Protein AF-A0A254N1V7-F1 (afdb_monomer)

Mean predicted aligned error: 6.26 Å

Secondary structure (DSSP, 8-state):
--PPPPPEEEEEEEES-GGGGGSTHHHHHHHHHHHHHHHTT-EEEEEEEEEET--GGGTHHHHHSHHHHHHHHHHTT-SPTT-

Organism: NCBI:txid431059

InterPro domains:
  IPR006119 Resolvase, N-terminal catalytic domain [PF00239] (9-76)
  IPR036162 Resolvase-like, N-terminal catalytic domain superfamily [G3DSA:3.40.50.1390] (5-81)
  IPR036162 Resolvase-like, N-terminal catalytic domain superfamily [SSF53041] (9-77)

Foldseek 3Di:
DDDPDAQEDEAEEEDQQLVCVPDCVVVVSVVVVVVVCVVRVHHYDPDHFYHHNRDCPVPCCCPPGSVVVVVVCVVVCVRPPRD

Solvent-accessible surface area (backbone atoms only — not comparable to full-atom values): 4853 Å² total; per-residue (Å²): 136,82,76,76,84,50,41,44,40,72,51,75,50,76,40,54,48,61,74,48,70,82,39,70,62,55,60,53,52,50,54,50,51,54,50,49,22,62,76,69,56,33,38,70,48,91,63,67,33,59,33,81,40,50,55,64,91,75,48,43,40,68,72,76,28,36,57,27,52,49,54,48,33,49,75,71,54,76,44,58,89,76,78

Radius of gyration: 14.5 Å; Cα contacts (8 Å, |Δi|>4): 106; chains: 1; bounding box: 29×38×41 Å

pLDDT: mean 82.08, std 9.59, range [39.09, 93.69]

Structure (mmCIF, N/CA/C/O backbone):
data_AF-A0A254N1V7-F1
#
_entry.id   AF-A0A254N1V7-F1
#
loop_
_atom_site.group_PDB
_atom_site.id
_atom_site.type_symbol
_atom_site.label_atom_id
_atom_site.label_alt_id
_atom_site.label_comp_id
_atom_site.label_asym_id
_atom_site.label_entity_id
_atom_site.label_seq_id
_atom_site.pdbx_PDB_ins_code
_atom_site.Cartn_x
_atom_site.Cartn_y
_atom_site.Cartn_z
_atom_site.occupancy
_atom_site.B_iso_or_equiv
_atom_site.auth_seq_id
_atom_site.auth_comp_id
_atom_site.auth_asym_id
_atom_site.auth_atom_id
_atom_site.pdbx_PDB_model_num
ATOM 1 N N . MET A 1 1 ? -3.018 -24.498 22.092 1.00 39.09 1 MET A N 1
ATOM 2 C CA . MET A 1 1 ? -2.604 -23.080 22.040 1.00 39.09 1 MET A CA 1
ATOM 3 C C . MET A 1 1 ? -3.238 -22.470 20.804 1.00 39.09 1 MET A C 1
ATOM 5 O O . MET A 1 1 ? -2.999 -22.992 19.725 1.00 39.09 1 MET A O 1
ATOM 9 N N . ILE A 1 2 ? -4.104 -21.468 20.957 1.00 51.53 2 ILE A N 1
ATOM 10 C CA . ILE A 1 2 ? -4.667 -20.725 19.822 1.00 51.53 2 ILE A CA 1
ATOM 11 C C . ILE A 1 2 ? -3.710 -19.560 19.563 1.00 51.53 2 ILE A C 1
ATOM 13 O O . ILE A 1 2 ? -3.515 -18.732 20.450 1.00 51.53 2 ILE A O 1
ATOM 17 N N . GLU A 1 3 ? -3.046 -19.544 18.405 1.00 57.38 3 GLU A N 1
ATOM 18 C CA . GLU A 1 3 ? -2.264 -18.379 17.969 1.00 57.38 3 GLU A CA 1
ATOM 19 C C . GLU A 1 3 ? -3.207 -17.162 17.928 1.00 57.38 3 GLU A C 1
ATOM 21 O O . GLU A 1 3 ? -4.293 -17.280 17.349 1.00 57.38 3 GLU A O 1
ATOM 26 N N . PRO A 1 4 ? -2.851 -16.007 18.523 1.00 62.06 4 PRO A N 1
ATOM 27 C CA . PRO A 1 4 ? -3.672 -14.811 18.393 1.00 62.06 4 PRO A CA 1
ATOM 28 C C . PRO A 1 4 ? -3.823 -14.470 16.907 1.00 62.06 4 PRO A C 1
ATOM 30 O O . PRO A 1 4 ? -2.862 -14.583 16.139 1.00 62.06 4 PRO A O 1
ATOM 33 N N . ALA A 1 5 ? -5.036 -14.087 16.500 1.00 73.19 5 ALA A N 1
ATOM 34 C CA . ALA A 1 5 ? -5.319 -13.731 15.115 1.00 73.19 5 ALA A CA 1
ATOM 35 C C . ALA A 1 5 ? -4.328 -12.652 14.652 1.00 73.19 5 ALA A C 1
ATOM 37 O O . ALA A 1 5 ? -4.176 -11.610 15.293 1.00 73.19 5 ALA A O 1
ATOM 38 N N . ARG A 1 6 ? -3.602 -12.939 13.569 1.00 82.75 6 ARG A N 1
ATOM 39 C CA . ARG A 1 6 ? -2.599 -12.024 13.022 1.00 82.75 6 ARG A CA 1
ATOM 40 C C . ARG A 1 6 ? -3.311 -10.840 12.365 1.00 82.75 6 ARG A C 1
ATOM 42 O O . ARG A 1 6 ? -4.189 -11.093 11.540 1.00 82.75 6 ARG A O 1
ATOM 49 N N . PRO A 1 7 ? -2.927 -9.587 12.668 1.00 88.94 7 PRO A N 1
ATOM 50 C CA . PRO A 1 7 ? -3.430 -8.416 11.956 1.00 88.94 7 PRO A CA 1
ATOM 51 C C . PRO A 1 7 ? -3.286 -8.575 10.438 1.00 88.94 7 PRO A C 1
ATOM 53 O O . PRO A 1 7 ? -2.253 -9.062 9.961 1.00 88.94 7 PRO A O 1
ATOM 56 N N . THR A 1 8 ? -4.310 -8.180 9.682 1.00 90.56 8 THR A N 1
ATOM 57 C CA . THR A 1 8 ? -4.306 -8.304 8.219 1.00 90.56 8 THR A CA 1
ATOM 58 C C . THR A 1 8 ? -3.616 -7.102 7.590 1.00 90.56 8 THR A C 1
ATOM 60 O O . THR A 1 8 ? -4.135 -6.002 7.630 1.00 90.56 8 THR A O 1
ATOM 63 N N . ALA A 1 9 ? -2.481 -7.300 6.930 1.00 91.56 9 ALA A N 1
ATOM 64 C CA . ALA A 1 9 ? -1.813 -6.249 6.174 1.00 91.56 9 ALA A CA 1
ATOM 65 C C . ALA A 1 9 ? -2.350 -6.180 4.739 1.00 91.56 9 ALA A C 1
ATOM 67 O O . ALA A 1 9 ? -2.405 -7.190 4.036 1.00 91.56 9 ALA A O 1
ATOM 68 N N . TYR A 1 10 ? -2.662 -4.977 4.261 1.00 90.56 10 TYR A N 1
ATOM 69 C CA . TYR A 1 10 ? -3.046 -4.727 2.870 1.00 90.56 10 TYR A CA 1
ATOM 70 C C . TYR A 1 10 ? -1.900 -4.057 2.114 1.00 90.56 10 TYR A C 1
ATOM 72 O O . TYR A 1 10 ? -1.300 -3.100 2.603 1.00 90.56 10 TYR A O 1
ATOM 80 N N . SER A 1 11 ? -1.597 -4.541 0.907 1.00 90.00 11 SER A N 1
ATOM 81 C CA . SER A 1 11 ? -0.522 -3.974 0.089 1.00 90.00 11 SER A CA 1
ATOM 82 C C . SER A 1 11 ? -1.064 -2.989 -0.951 1.00 90.00 11 SER A C 1
ATOM 84 O O . SER A 1 11 ? -2.060 -3.253 -1.635 1.00 90.00 11 SER A O 1
ATOM 86 N N . TYR A 1 12 ? -0.382 -1.850 -1.090 1.00 89.31 12 TYR A N 1
ATOM 87 C CA . TYR A 1 12 ? -0.600 -0.895 -2.172 1.00 89.31 12 TYR A CA 1
ATOM 88 C C . TYR A 1 12 ? 0.702 -0.658 -2.939 1.00 89.31 12 TYR A C 1
ATOM 90 O O . TYR A 1 12 ? 1.717 -0.270 -2.361 1.00 89.31 12 TYR A O 1
ATOM 98 N N . VAL A 1 13 ? 0.666 -0.874 -4.253 1.00 86.25 13 VAL A N 1
ATOM 99 C CA . VAL A 1 13 ? 1.827 -0.777 -5.147 1.00 86.25 13 VAL A CA 1
ATOM 100 C C . VAL A 1 13 ? 1.561 0.250 -6.245 1.00 86.25 13 VAL A C 1
ATOM 102 O O . VAL A 1 13 ? 0.502 0.245 -6.874 1.00 86.25 13 VAL A O 1
ATOM 105 N N . ARG A 1 14 ? 2.539 1.119 -6.532 1.00 85.69 14 ARG A N 1
ATOM 106 C CA . ARG A 1 14 ? 2.420 2.154 -7.574 1.00 85.69 14 ARG A CA 1
ATOM 107 C C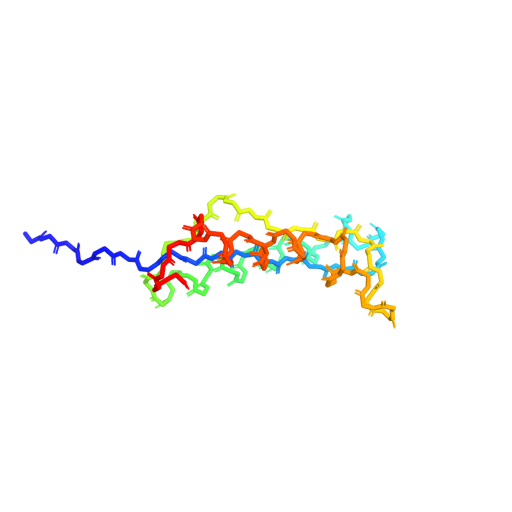 . ARG A 1 14 ? 3.721 2.358 -8.342 1.00 85.69 14 ARG A C 1
ATOM 109 O O . ARG A 1 14 ? 4.793 2.422 -7.751 1.00 85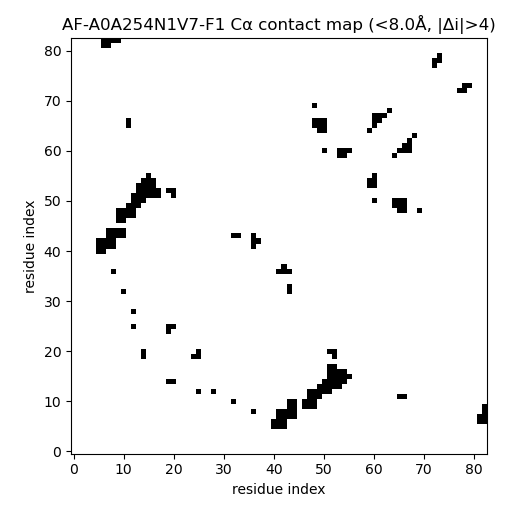.69 14 ARG A O 1
ATOM 116 N N . PHE A 1 15 ? 3.613 2.606 -9.646 1.00 84.25 15 PHE A N 1
ATOM 117 C CA . PHE A 1 15 ? 4.693 3.197 -10.444 1.00 84.25 15 PHE A CA 1
ATOM 118 C C . PHE A 1 15 ? 4.148 4.137 -11.523 1.00 84.25 15 PHE A C 1
ATOM 120 O O . PHE A 1 15 ? 3.003 4.012 -11.953 1.00 84.25 15 PHE A O 1
ATOM 127 N N . SER A 1 16 ? 4.954 5.109 -11.953 1.00 77.50 16 SER A N 1
ATOM 128 C CA . SER A 1 16 ? 4.523 6.176 -12.867 1.00 77.50 16 SER A CA 1
ATOM 129 C C . SER A 1 16 ? 4.625 5.809 -14.346 1.00 77.50 16 SER A C 1
ATOM 131 O O . SER A 1 16 ? 3.906 6.398 -15.147 1.00 77.50 16 SER A O 1
ATOM 133 N N . ASN A 1 17 ? 5.475 4.850 -14.725 1.00 78.62 17 ASN A N 1
ATOM 134 C CA . ASN A 1 17 ? 5.674 4.463 -16.120 1.00 78.62 17 ASN A CA 1
ATOM 135 C C . ASN A 1 17 ? 5.354 2.980 -16.345 1.00 78.62 17 ASN A C 1
ATOM 137 O O . ASN A 1 17 ? 5.918 2.113 -15.683 1.00 78.62 17 ASN A O 1
ATOM 141 N N . LYS A 1 18 ? 4.506 2.676 -17.339 1.00 75.00 18 LYS A N 1
ATOM 142 C CA . LYS A 1 18 ? 4.143 1.301 -17.725 1.00 75.00 18 LYS A CA 1
ATOM 143 C C . LYS A 1 18 ? 5.347 0.421 -18.089 1.00 75.00 18 LYS A C 1
ATOM 145 O O . LYS A 1 18 ? 5.289 -0.783 -17.867 1.00 75.00 18 LYS A O 1
ATOM 150 N N . LYS A 1 19 ? 6.463 0.994 -18.558 1.00 77.06 19 LYS A N 1
ATOM 151 C CA . LYS A 1 19 ? 7.710 0.243 -18.803 1.00 77.06 19 LYS A CA 1
ATOM 152 C C . LYS A 1 19 ? 8.242 -0.440 -17.532 1.00 77.06 19 LYS A C 1
ATOM 154 O O . LYS A 1 19 ? 8.843 -1.502 -17.621 1.00 77.06 19 LYS A O 1
ATOM 159 N N . GLN A 1 20 ? 7.957 0.112 -16.347 1.00 70.94 20 GLN A N 1
ATOM 160 C CA . GLN A 1 20 ? 8.353 -0.468 -15.055 1.00 70.94 20 GLN A CA 1
ATOM 161 C C . GLN A 1 20 ? 7.545 -1.722 -14.685 1.00 70.94 20 GLN A C 1
ATOM 163 O O . GLN A 1 20 ? 7.984 -2.488 -13.833 1.00 70.94 20 GLN A O 1
ATOM 168 N N . GLN A 1 21 ? 6.405 -1.967 -15.346 1.00 70.81 21 GLN A N 1
ATOM 169 C CA . GLN A 1 21 ? 5.613 -3.189 -15.171 1.00 70.81 21 GLN A CA 1
ATOM 170 C C . GLN A 1 21 ? 6.366 -4.437 -15.644 1.00 70.81 21 GLN A C 1
ATOM 172 O O . GLN A 1 21 ? 6.155 -5.515 -15.105 1.00 70.81 21 GLN A O 1
ATOM 177 N N . HIS A 1 22 ? 7.220 -4.284 -16.659 1.00 68.19 22 HIS A N 1
ATOM 178 C CA . HIS A 1 22 ? 7.984 -5.380 -17.263 1.00 68.19 22 HIS A CA 1
ATOM 179 C C . HIS A 1 22 ? 9.354 -5.553 -16.593 1.00 68.19 22 HIS A C 1
ATOM 181 O O . HIS A 1 22 ? 10.117 -6.444 -16.950 1.00 68.19 22 HIS A O 1
ATOM 187 N N . GLY A 1 23 ? 9.681 -4.677 -15.641 1.00 70.50 23 GL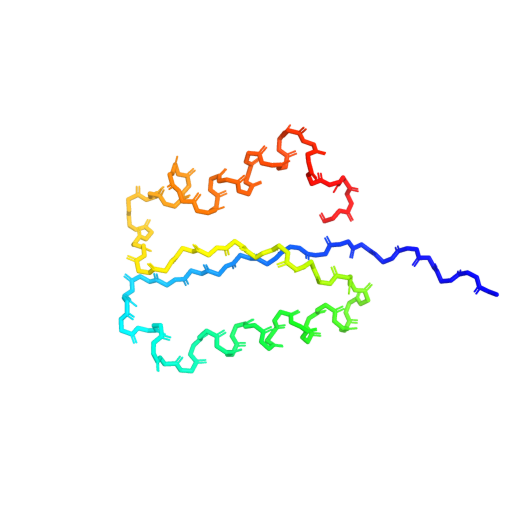Y A N 1
ATOM 188 C CA . GLY A 1 23 ? 10.897 -4.759 -14.854 1.00 70.50 23 GLY A CA 1
ATOM 189 C C . GLY A 1 23 ? 10.692 -5.525 -13.552 1.00 70.50 23 GLY A C 1
ATOM 190 O O . GLY A 1 23 ? 9.582 -5.784 -13.094 1.00 70.50 23 GLY A O 1
ATOM 191 N N . ASP A 1 24 ? 11.808 -5.786 -12.886 1.00 78.94 24 ASP A N 1
ATOM 192 C CA . ASP A 1 24 ? 11.871 -6.480 -11.598 1.00 78.94 24 ASP A CA 1
ATOM 193 C C . ASP A 1 24 ? 11.277 -5.671 -10.418 1.00 78.94 24 ASP A C 1
ATOM 195 O O . ASP A 1 24 ? 11.199 -6.134 -9.281 1.00 78.94 24 ASP A O 1
ATOM 199 N N . SER A 1 25 ? 10.845 -4.433 -10.673 1.00 78.00 25 SER A N 1
ATOM 200 C CA . SER A 1 25 ? 10.328 -3.510 -9.662 1.00 78.00 25 SER A CA 1
ATOM 201 C C . SER A 1 25 ? 9.035 -3.994 -9.006 1.00 78.00 25 SER A C 1
ATOM 203 O O . SER A 1 25 ? 8.845 -3.746 -7.817 1.00 78.00 25 SER A O 1
ATOM 205 N N . LEU A 1 26 ? 8.137 -4.655 -9.747 1.00 80.56 26 LEU A N 1
ATOM 206 C CA . LEU A 1 26 ? 6.900 -5.191 -9.167 1.00 80.56 26 LEU A CA 1
ATOM 207 C C . LEU A 1 26 ? 7.199 -6.406 -8.284 1.00 80.56 26 LEU A C 1
ATOM 209 O O . LEU A 1 26 ? 6.743 -6.445 -7.144 1.00 80.56 26 LEU A O 1
ATOM 213 N N . ARG A 1 27 ? 8.012 -7.349 -8.782 1.00 84.00 27 ARG A N 1
ATOM 214 C CA . ARG A 1 27 ? 8.415 -8.545 -8.031 1.00 84.00 27 ARG A CA 1
ATOM 215 C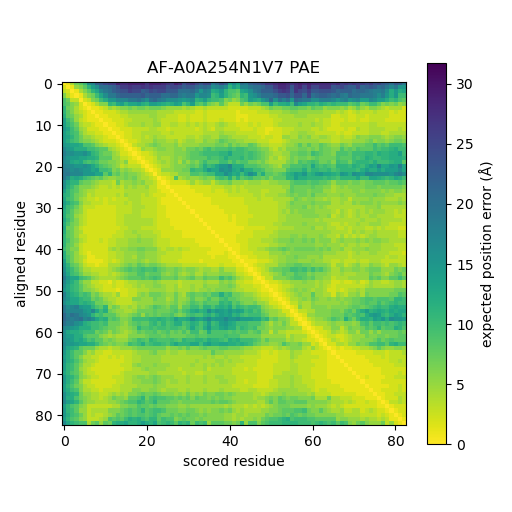 C . ARG A 1 27 ? 9.093 -8.163 -6.717 1.00 84.00 27 ARG A C 1
ATOM 217 O O . ARG A 1 27 ? 8.648 -8.602 -5.665 1.00 84.00 27 ARG A O 1
ATOM 224 N N . ARG A 1 28 ? 10.086 -7.266 -6.756 1.00 86.88 28 ARG A N 1
ATOM 225 C CA . ARG A 1 28 ? 10.784 -6.800 -5.545 1.00 86.88 28 ARG A CA 1
ATOM 226 C C . ARG A 1 28 ? 9.851 -6.157 -4.520 1.00 86.88 28 ARG A C 1
ATOM 228 O O . ARG A 1 28 ? 10.018 -6.389 -3.330 1.00 86.88 28 ARG A O 1
ATOM 235 N N . GLN A 1 29 ? 8.869 -5.369 -4.957 1.00 86.56 29 GLN A N 1
ATOM 236 C CA . GLN A 1 29 ? 7.905 -4.755 -4.037 1.00 86.56 29 GLN A CA 1
ATOM 237 C C . GLN A 1 29 ? 7.003 -5.796 -3.364 1.00 86.56 29 GLN A C 1
ATOM 239 O O . GLN A 1 29 ? 6.753 -5.688 -2.165 1.00 86.56 29 GLN A O 1
ATOM 244 N N . VAL A 1 30 ? 6.559 -6.815 -4.107 1.00 86.44 30 VAL A N 1
ATOM 245 C CA . VAL A 1 30 ? 5.765 -7.920 -3.548 1.00 86.44 30 VAL A CA 1
ATOM 246 C C . VAL A 1 30 ? 6.600 -8.734 -2.558 1.00 86.44 30 VAL A C 1
ATOM 248 O O . VAL A 1 30 ? 6.174 -8.921 -1.424 1.00 86.44 30 VAL A O 1
ATOM 251 N N . GLU A 1 31 ? 7.827 -9.113 -2.922 1.00 90.31 31 GLU A N 1
ATOM 252 C CA . GLU A 1 31 ? 8.730 -9.860 -2.031 1.00 90.31 31 GLU A CA 1
ATOM 253 C C . GLU A 1 31 ? 9.058 -9.089 -0.745 1.00 90.31 31 GLU A C 1
ATOM 255 O O . GLU A 1 31 ? 9.137 -9.668 0.341 1.00 90.31 31 GLU A O 1
ATOM 260 N N . MET A 1 32 ? 9.236 -7.769 -0.841 1.00 90.19 32 MET A N 1
ATOM 261 C CA . MET A 1 32 ? 9.429 -6.918 0.333 1.00 90.19 32 MET A CA 1
ATOM 262 C C . MET A 1 32 ? 8.189 -6.894 1.231 1.00 90.19 32 MET A C 1
ATOM 264 O O . MET A 1 32 ? 8.338 -6.973 2.451 1.00 90.19 32 MET A O 1
ATOM 268 N N . ALA A 1 33 ? 6.986 -6.818 0.653 1.00 90.44 33 ALA A N 1
ATOM 269 C CA . ALA A 1 33 ? 5.735 -6.850 1.408 1.00 90.44 33 ALA A CA 1
ATOM 270 C C . ALA A 1 33 ? 5.535 -8.198 2.120 1.00 90.44 33 ALA A C 1
ATOM 272 O O . ALA A 1 33 ? 5.233 -8.227 3.312 1.00 90.44 33 ALA A O 1
ATOM 273 N N . GLU A 1 34 ? 5.785 -9.311 1.427 1.00 90.62 34 GLU A N 1
ATOM 274 C CA . GLU A 1 34 ? 5.722 -10.663 1.995 1.00 90.62 34 GLU A CA 1
ATOM 275 C C . GLU A 1 34 ? 6.725 -10.846 3.136 1.00 90.62 34 GLU A C 1
ATOM 277 O O . GLU A 1 34 ? 6.377 -11.337 4.215 1.00 90.62 34 GLU A O 1
ATOM 282 N N . ARG A 1 35 ? 7.972 -10.401 2.936 1.00 93.38 35 ARG A N 1
ATOM 283 C CA . ARG A 1 35 ? 9.004 -10.451 3.975 1.00 93.38 35 ARG A CA 1
ATOM 284 C C . ARG A 1 35 ? 8.609 -9.611 5.184 1.00 93.38 35 ARG A C 1
ATOM 286 O O . ARG A 1 35 ? 8.752 -10.083 6.311 1.00 93.38 35 ARG A O 1
ATOM 293 N N . TYR A 1 36 ? 8.114 -8.395 4.967 1.00 92.56 36 TYR A N 1
ATOM 294 C CA . TYR A 1 36 ? 7.676 -7.515 6.046 1.00 92.56 36 TYR A CA 1
ATOM 295 C C . TYR A 1 36 ? 6.534 -8.147 6.847 1.00 92.56 36 TYR A C 1
ATOM 297 O O . TYR A 1 36 ? 6.606 -8.188 8.076 1.00 92.56 36 TYR A O 1
ATOM 305 N N . ALA A 1 37 ? 5.527 -8.706 6.171 1.00 92.31 37 ALA A N 1
ATOM 306 C CA . ALA A 1 37 ? 4.421 -9.389 6.829 1.00 92.31 37 ALA A CA 1
ATOM 307 C C . ALA A 1 37 ? 4.907 -10.589 7.655 1.00 92.31 37 ALA A C 1
ATOM 309 O O . ALA A 1 37 ? 4.529 -10.738 8.816 1.00 92.31 37 ALA A O 1
ATOM 310 N N . LYS A 1 38 ? 5.824 -11.395 7.104 1.00 90.88 38 LYS A N 1
ATOM 311 C CA . LYS A 1 38 ? 6.413 -12.540 7.808 1.00 90.88 38 LYS A CA 1
ATOM 312 C C . LYS A 1 38 ? 7.175 -12.122 9.069 1.00 90.88 38 LYS A C 1
ATOM 314 O O . LYS A 1 38 ? 6.986 -12.735 10.116 1.00 90.88 38 LYS A O 1
ATOM 319 N N . VAL A 1 39 ? 8.017 -11.090 8.979 1.00 93.69 39 VAL A N 1
ATOM 320 C CA . VAL A 1 39 ? 8.821 -10.589 10.112 1.00 93.69 39 VAL A CA 1
ATOM 321 C C . VAL A 1 39 ? 7.932 -10.017 11.218 1.00 93.69 39 VAL A C 1
ATOM 323 O O . VAL A 1 39 ? 8.189 -10.261 12.393 1.00 93.69 39 VAL A O 1
ATOM 326 N N . ASN A 1 40 ? 6.861 -9.313 10.851 1.00 91.31 40 ASN A N 1
ATOM 327 C CA . ASN A 1 40 ? 5.973 -8.639 11.800 1.00 91.31 40 ASN A CA 1
ATOM 328 C C . ASN A 1 40 ? 4.763 -9.487 12.227 1.00 91.31 40 ASN A C 1
ATOM 330 O O . ASN A 1 40 ? 3.871 -8.977 12.898 1.00 91.31 40 ASN A O 1
ATOM 334 N N . LYS A 1 41 ? 4.721 -10.776 11.858 1.00 91.06 41 LYS A N 1
ATOM 335 C CA . LYS A 1 41 ? 3.602 -11.693 12.149 1.00 91.06 41 LYS A CA 1
ATOM 336 C C . LYS A 1 41 ? 2.244 -11.160 11.662 1.00 91.06 41 LYS A C 1
ATOM 338 O O . LYS A 1 41 ? 1.233 -11.336 12.334 1.00 91.06 41 LYS A O 1
ATOM 343 N N . LEU A 1 42 ? 2.222 -10.543 10.484 1.00 91.38 42 LEU A N 1
ATOM 344 C CA . LEU A 1 42 ? 1.015 -10.046 9.822 1.00 91.38 42 LEU A CA 1
ATOM 345 C C . LEU A 1 42 ? 0.496 -11.084 8.817 1.00 91.38 42 LEU A C 1
ATOM 347 O O . LEU A 1 42 ? 1.272 -11.848 8.236 1.00 91.38 42 LEU A O 1
ATOM 351 N N . HIS A 1 43 ? -0.812 -11.097 8.582 1.00 90.50 43 HIS A N 1
ATOM 352 C CA . HIS A 1 43 ? -1.419 -11.821 7.469 1.00 90.50 43 HIS A CA 1
ATOM 353 C C . HIS A 1 43 ? -1.469 -10.902 6.245 1.00 90.50 43 HIS A C 1
ATOM 355 O O . HIS A 1 43 ? -2.244 -9.954 6.221 1.00 90.50 43 HIS A O 1
ATOM 361 N N . LEU A 1 44 ? -0.634 -11.143 5.232 1.00 89.31 44 LEU A N 1
ATOM 362 C CA . LEU A 1 44 ? 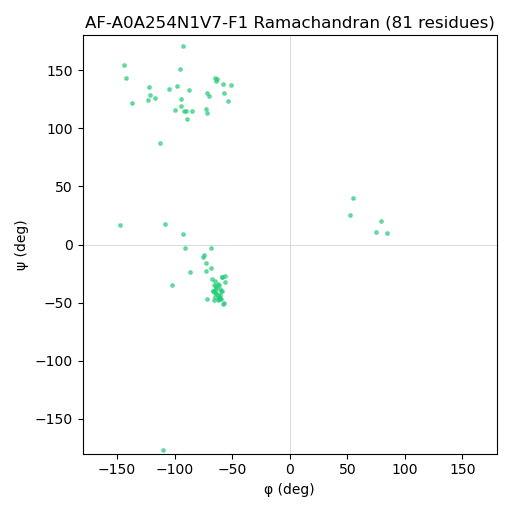-0.694 -10.352 4.003 1.00 89.31 44 LEU A CA 1
ATOM 363 C C . LEU A 1 44 ? -1.944 -10.737 3.200 1.00 89.31 44 LEU A C 1
ATOM 365 O O . LEU A 1 44 ? -2.063 -11.873 2.744 1.00 89.31 44 LEU A O 1
ATOM 369 N N . SER A 1 45 ? -2.856 -9.784 3.024 1.00 87.81 45 SER A N 1
ATOM 370 C CA . SER A 1 45 ? -4.097 -9.970 2.277 1.00 87.81 45 SER A CA 1
ATOM 371 C C . SER A 1 45 ? -3.831 -10.288 0.804 1.00 87.81 45 SER A C 1
ATOM 373 O O . SER A 1 45 ? -2.961 -9.697 0.161 1.00 87.81 45 SER A O 1
ATOM 375 N N . ALA A 1 46 ? -4.651 -11.174 0.232 1.00 80.12 46 ALA A N 1
ATOM 376 C CA . ALA A 1 46 ? -4.680 -11.411 -1.211 1.00 80.12 46 ALA A CA 1
ATOM 377 C C . ALA A 1 46 ? -5.248 -10.207 -1.990 1.00 80.12 46 ALA A C 1
ATOM 379 O O . ALA A 1 46 ? -4.991 -10.063 -3.191 1.00 80.12 46 ALA A O 1
ATOM 380 N N . GLN A 1 47 ? -5.994 -9.318 -1.319 1.00 79.25 47 GLN A N 1
ATOM 381 C CA . GLN A 1 47 ? -6.439 -8.058 -1.904 1.00 79.25 47 GLN A CA 1
ATOM 382 C C . GLN A 1 47 ? -5.247 -7.111 -2.044 1.00 79.25 47 GLN A C 1
ATOM 384 O O . GLN A 1 47 ? -4.671 -6.643 -1.064 1.00 79.25 47 GLN A O 1
ATOM 389 N N . ASN A 1 48 ? -4.881 -6.828 -3.292 1.00 78.81 48 ASN A N 1
ATOM 390 C CA . ASN A 1 48 ? -3.756 -5.971 -3.631 1.00 78.81 48 ASN A CA 1
ATOM 391 C C . ASN A 1 48 ? -4.251 -4.741 -4.391 1.00 78.81 48 ASN A C 1
ATOM 393 O O . ASN A 1 48 ? -4.891 -4.866 -5.436 1.00 78.81 48 ASN A O 1
ATOM 397 N N . PHE A 1 49 ? -3.894 -3.553 -3.912 1.00 85.56 49 PHE A N 1
ATOM 398 C CA . PHE A 1 49 ? -4.239 -2.289 -4.556 1.00 85.56 49 PHE A CA 1
ATOM 399 C C . PHE A 1 49 ? -3.087 -1.856 -5.462 1.00 85.56 49 PHE A C 1
ATOM 401 O O . PHE A 1 49 ? -1.937 -1.788 -5.029 1.00 85.56 49 PHE A O 1
ATOM 408 N N . ARG A 1 50 ? -3.355 -1.602 -6.746 1.00 84.44 50 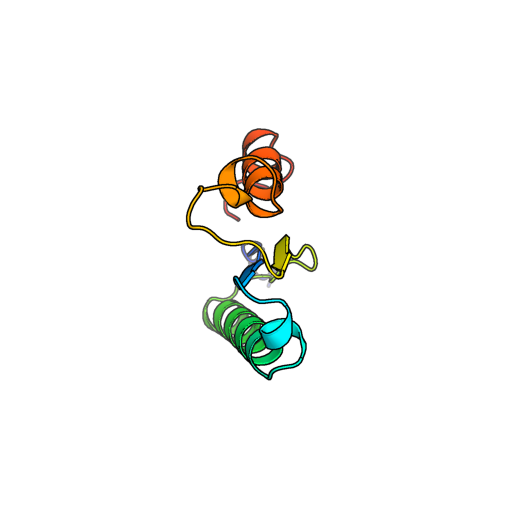ARG A N 1
ATOM 409 C CA . ARG A 1 50 ? -2.294 -1.353 -7.731 1.00 84.44 50 ARG A CA 1
ATOM 410 C C . ARG A 1 50 ? -2.625 -0.197 -8.662 1.00 84.44 50 ARG A C 1
ATOM 412 O O . ARG A 1 50 ? -3.593 -0.266 -9.407 1.00 84.44 50 ARG A O 1
ATOM 419 N N . ASP A 1 51 ? -1.756 0.808 -8.682 1.00 83.94 51 ASP A N 1
ATOM 420 C CA . ASP A 1 51 ? -1.810 1.929 -9.624 1.00 83.94 51 ASP A CA 1
ATOM 421 C C . ASP A 1 51 ? -0.601 1.863 -10.576 1.00 83.94 51 ASP A C 1
ATOM 423 O O . ASP A 1 51 ? 0.471 2.429 -10.333 1.00 83.94 51 ASP A O 1
ATOM 427 N N . LEU A 1 52 ? -0.762 1.114 -11.671 1.00 81.81 52 LEU A N 1
ATOM 428 C CA . LEU A 1 52 ? 0.302 0.808 -12.634 1.00 81.81 52 LEU A CA 1
ATOM 429 C C . LEU A 1 52 ? 0.332 1.846 -13.769 1.00 81.81 52 LEU A C 1
ATOM 431 O O . LEU A 1 52 ? -0.594 1.941 -14.573 1.00 81.81 52 LEU A O 1
ATOM 435 N N . GLY A 1 53 ? 1.410 2.626 -13.864 1.00 75.75 53 GLY A N 1
ATOM 436 C CA . GLY A 1 53 ? 1.550 3.684 -14.873 1.00 75.75 53 GLY A CA 1
ATOM 437 C C . GLY A 1 53 ? 0.800 4.975 -14.530 1.00 75.75 53 GLY A C 1
ATOM 438 O O . GLY A 1 53 ? 0.522 5.780 -15.418 1.00 75.75 53 GLY A O 1
ATOM 439 N N . VAL A 1 54 ? 0.465 5.181 -13.253 1.00 76.56 54 VAL A N 1
ATOM 440 C CA . VAL A 1 54 ? -0.238 6.376 -12.771 1.00 76.56 54 VAL A CA 1
ATOM 441 C C . VAL A 1 54 ? 0.767 7.347 -12.151 1.00 76.56 54 VAL A C 1
ATOM 443 O O . VAL A 1 54 ? 1.408 7.072 -11.128 1.00 76.56 54 VAL A O 1
ATOM 446 N N . SER A 1 55 ? 0.906 8.524 -12.764 1.00 73.25 55 SER A N 1
ATOM 447 C CA . SER A 1 55 ? 1.718 9.608 -12.206 1.00 73.25 55 SER A CA 1
ATOM 448 C C . SER A 1 55 ? 1.059 10.212 -10.961 1.00 73.25 55 SER A C 1
ATOM 450 O O . SER A 1 55 ? -0.089 10.659 -11.008 1.00 73.25 55 SER A O 1
ATOM 452 N N . ALA A 1 56 ? 1.820 10.291 -9.865 1.00 70.62 56 ALA A N 1
ATOM 453 C CA . ALA A 1 56 ? 1.402 10.950 -8.626 1.00 70.62 56 ALA A CA 1
ATOM 454 C C . ALA A 1 56 ? 1.429 12.487 -8.712 1.00 70.62 56 ALA A C 1
ATOM 456 O O . ALA A 1 56 ? 0.903 13.145 -7.820 1.00 70.62 56 ALA A O 1
ATOM 457 N N . PHE A 1 57 ? 1.976 13.070 -9.789 1.00 72.50 57 PHE A N 1
ATOM 458 C CA . PHE A 1 57 ? 2.173 14.521 -9.922 1.00 72.50 57 PHE A CA 1
ATOM 459 C C . PHE A 1 57 ? 0.882 15.337 -9.750 1.00 72.50 57 PHE A C 1
ATOM 461 O O . PHE A 1 57 ? 0.909 16.445 -9.233 1.00 72.50 57 PHE A O 1
ATOM 468 N N . LYS A 1 58 ? -0.267 14.777 -10.148 1.00 75.44 58 LYS A N 1
ATOM 469 C CA . LYS A 1 58 ? -1.584 15.428 -10.015 1.00 75.44 58 LYS A CA 1
ATOM 470 C C . LYS A 1 58 ? -2.466 14.800 -8.934 1.00 75.44 58 LYS A C 1
ATOM 472 O O . LYS A 1 58 ? -3.683 14.949 -8.996 1.00 75.44 58 LYS A O 1
ATOM 477 N N . GLN A 1 59 ? -1.885 14.024 -8.012 1.00 76.44 59 GLN A N 1
ATOM 478 C CA . GLN A 1 59 ? -2.619 13.295 -6.966 1.00 76.44 59 GLN A CA 1
ATOM 479 C C . GLN A 1 59 ? -3.764 12.414 -7.511 1.00 76.44 59 GLN A C 1
ATOM 481 O O . GLN A 1 59 ? -4.734 12.128 -6.812 1.00 76.44 59 GLN A O 1
ATOM 486 N N . ARG A 1 60 ? -3.688 11.977 -8.778 1.00 75.12 60 ARG A N 1
ATOM 487 C CA . ARG A 1 60 ? -4.786 11.245 -9.432 1.00 75.12 60 ARG A CA 1
ATOM 488 C C . ARG A 1 60 ? -5.088 9.915 -8.745 1.00 75.12 60 ARG A C 1
ATOM 490 O O . ARG A 1 60 ? -6.251 9.553 -8.634 1.00 75.12 60 ARG A O 1
ATOM 497 N N . ASN A 1 61 ? -4.068 9.251 -8.209 1.00 76.00 61 ASN A N 1
ATOM 498 C CA . ASN A 1 61 ? -4.210 8.023 -7.430 1.00 76.00 61 ASN A CA 1
ATOM 499 C C . ASN A 1 61 ? -5.058 8.215 -6.158 1.00 76.00 61 ASN A C 1
ATOM 501 O O . ASN A 1 61 ? -5.836 7.333 -5.814 1.00 76.00 61 ASN A O 1
ATOM 505 N N . LEU A 1 62 ? -4.975 9.382 -5.501 1.00 77.56 62 LEU A N 1
ATOM 506 C CA . LEU A 1 62 ? -5.786 9.702 -4.315 1.00 77.56 62 LEU A CA 1
ATOM 507 C C . LEU A 1 62 ? -7.259 9.970 -4.644 1.00 77.56 62 LEU A C 1
ATOM 509 O O . LEU A 1 62 ? -8.104 9.854 -3.763 1.00 77.56 62 LEU A O 1
ATOM 513 N N . LYS A 1 63 ? -7.567 10.352 -5.889 1.00 75.88 63 LYS A N 1
ATOM 514 C CA . LYS A 1 63 ? -8.927 10.718 -6.308 1.00 75.88 63 LYS A CA 1
ATOM 515 C C . LYS A 1 63 ? -9.637 9.612 -7.090 1.00 75.88 63 LYS A C 1
ATOM 517 O O . LYS A 1 63 ? -10.851 9.513 -6.996 1.00 75.88 63 LYS A O 1
ATOM 522 N N . GLN A 1 64 ? -8.911 8.844 -7.906 1.00 72.50 64 GLN A N 1
ATOM 523 C CA . GLN A 1 64 ? -9.495 7.946 -8.918 1.00 72.50 64 GLN A CA 1
ATOM 524 C C . GLN A 1 64 ? -8.663 6.666 -9.159 1.00 72.50 64 GLN A C 1
ATOM 526 O O . GLN A 1 64 ? -8.827 6.014 -10.185 1.00 72.50 64 GLN A O 1
ATOM 531 N N . GLY A 1 65 ? -7.742 6.320 -8.253 1.00 84.00 65 GLY A N 1
ATOM 532 C CA . GLY A 1 65 ? -6.897 5.123 -8.363 1.00 84.00 65 GLY A CA 1
ATOM 533 C C . GLY A 1 65 ? -7.234 4.040 -7.342 1.00 84.00 65 GLY A C 1
ATOM 534 O O . GLY A 1 65 ? -8.129 4.194 -6.507 1.00 84.00 65 GLY A O 1
ATOM 535 N N . ALA A 1 66 ? -6.455 2.963 -7.357 1.00 87.12 66 ALA A N 1
ATOM 536 C CA . ALA A 1 66 ? -6.545 1.895 -6.370 1.00 87.12 66 ALA A CA 1
ATOM 537 C C . ALA A 1 66 ? -6.316 2.410 -4.937 1.00 87.12 66 ALA A C 1
ATOM 539 O O . ALA A 1 66 ? -6.895 1.870 -3.998 1.00 87.12 66 ALA A O 1
ATOM 540 N N . LEU A 1 67 ? -5.547 3.493 -4.759 1.00 87.06 67 LEU A N 1
ATOM 541 C CA . LEU A 1 67 ? -5.419 4.149 -3.454 1.00 87.06 67 LEU A CA 1
ATOM 542 C C . LEU A 1 67 ? -6.728 4.803 -2.987 1.00 87.06 67 LEU A C 1
ATOM 544 O O . LEU A 1 67 ? -7.071 4.712 -1.812 1.00 87.06 67 LEU A O 1
ATOM 548 N N . ALA A 1 68 ? -7.473 5.447 -3.888 1.00 88.38 68 ALA A N 1
ATOM 549 C CA . ALA A 1 68 ? -8.778 6.015 -3.558 1.00 88.38 68 ALA A CA 1
ATOM 550 C C . ALA A 1 68 ? -9.773 4.912 -3.161 1.00 88.38 68 ALA A C 1
ATOM 552 O O . ALA A 1 68 ? -10.485 5.058 -2.168 1.00 88.38 68 ALA A O 1
ATOM 553 N N . ALA A 1 69 ? -9.765 3.789 -3.889 1.00 87.81 69 ALA A N 1
ATOM 554 C CA . ALA A 1 69 ? -10.574 2.615 -3.564 1.00 87.81 69 ALA A CA 1
ATOM 555 C C . ALA A 1 69 ? -10.199 2.018 -2.198 1.00 87.81 69 ALA A C 1
ATOM 557 O O . ALA A 1 69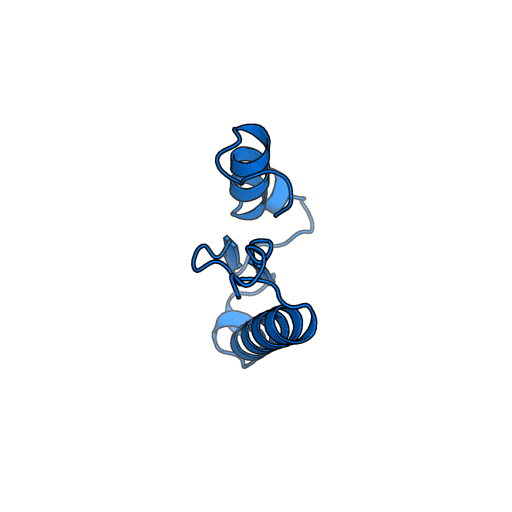 ? -11.084 1.738 -1.395 1.00 87.81 69 ALA A O 1
ATOM 558 N N . PHE A 1 70 ? -8.901 1.902 -1.899 1.00 89.62 70 PHE A N 1
ATOM 559 C CA . PHE A 1 70 ? -8.413 1.456 -0.593 1.00 89.62 70 PHE A CA 1
ATOM 560 C C . PHE A 1 70 ? -8.916 2.357 0.541 1.00 89.62 70 PHE A C 1
ATOM 562 O O . PHE A 1 70 ? -9.519 1.875 1.496 1.00 89.62 70 PHE A O 1
ATOM 569 N N . ILE A 1 71 ? -8.748 3.677 0.411 1.00 89.31 71 ILE A N 1
ATOM 570 C CA . ILE A 1 71 ? -9.233 4.647 1.406 1.00 89.31 71 ILE A CA 1
ATOM 571 C C . ILE A 1 71 ? -10.758 4.548 1.565 1.00 89.31 71 ILE A C 1
ATOM 573 O O . ILE A 1 71 ? -11.268 4.633 2.682 1.00 89.31 71 ILE A O 1
ATOM 577 N N . GLY A 1 72 ? -11.489 4.358 0.464 1.00 90.12 72 GLY A N 1
ATOM 578 C CA . GLY A 1 72 ? -12.931 4.120 0.482 1.00 90.12 72 GLY A CA 1
ATOM 579 C C . GLY A 1 72 ? -13.306 2.867 1.273 1.00 90.12 72 GLY A C 1
ATOM 580 O O . GLY A 1 72 ? -14.175 2.941 2.136 1.00 90.12 72 GLY A O 1
ATOM 581 N N . ALA A 1 73 ? -12.608 1.752 1.048 1.00 87.62 73 ALA A N 1
ATOM 582 C CA . ALA A 1 73 ? -12.833 0.488 1.748 1.00 87.62 73 ALA A CA 1
ATOM 583 C C . ALA A 1 73 ? -12.542 0.584 3.256 1.00 87.62 73 ALA A C 1
ATOM 585 O O . ALA A 1 73 ? -13.292 0.033 4.062 1.00 87.62 73 ALA A O 1
ATOM 586 N N . VAL A 1 74 ? -11.510 1.343 3.650 1.00 88.81 74 VAL A N 1
ATOM 587 C CA . VAL A 1 74 ? -11.236 1.666 5.062 1.00 88.81 74 VAL A CA 1
ATOM 588 C C . VAL A 1 74 ? -12.387 2.470 5.668 1.00 88.81 74 VAL A C 1
ATOM 590 O O . VAL A 1 74 ? -12.884 2.135 6.740 1.00 88.81 74 VAL A O 1
ATOM 593 N N . ARG A 1 75 ? -12.851 3.520 4.981 1.00 89.62 75 ARG A N 1
ATOM 594 C CA . ARG A 1 75 ? -13.947 4.377 5.470 1.00 89.62 75 ARG A CA 1
ATOM 595 C C . ARG A 1 75 ? -15.283 3.644 5.553 1.00 89.62 75 ARG A C 1
ATOM 597 O O . ARG A 1 75 ? -16.061 3.920 6.458 1.00 89.62 75 ARG A O 1
ATOM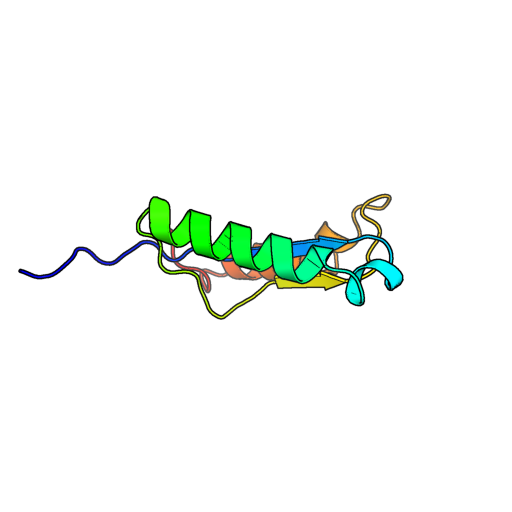 604 N N . ALA A 1 76 ? -15.536 2.727 4.624 1.00 89.81 76 ALA A N 1
ATOM 605 C CA . ALA A 1 76 ? -16.737 1.900 4.592 1.00 89.81 76 ALA A CA 1
ATOM 606 C C . ALA A 1 76 ? -16.718 0.766 5.634 1.00 89.81 76 ALA A C 1
ATOM 608 O O . ALA A 1 76 ? -17.737 0.112 5.830 1.00 89.81 76 ALA A O 1
ATOM 609 N N . GLY A 1 77 ? -15.578 0.514 6.288 1.00 86.50 77 GLY A N 1
ATOM 610 C CA . GLY A 1 77 ? -15.424 -0.584 7.244 1.00 86.50 77 GLY A CA 1
ATOM 611 C C . GLY A 1 77 ? -15.316 -1.967 6.598 1.00 86.50 77 GLY A C 1
ATOM 612 O O . GLY A 1 77 ? -15.364 -2.966 7.304 1.00 86.50 77 GLY A O 1
ATOM 613 N N . THR A 1 78 ? -15.150 -2.041 5.273 1.00 86.31 78 THR A N 1
ATOM 614 C CA . THR A 1 78 ? -14.841 -3.295 4.564 1.00 86.31 78 THR A CA 1
ATOM 615 C C . THR A 1 78 ? -13.446 -3.804 4.926 1.00 86.31 78 THR A C 1
ATOM 617 O O . THR A 1 78 ? -13.201 -5.005 4.912 1.00 86.31 78 THR A O 1
ATOM 620 N N . ILE A 1 79 ? -12.531 -2.887 5.255 1.00 86.06 79 ILE A N 1
ATOM 621 C CA . ILE A 1 79 ? -11.243 -3.210 5.866 1.00 86.06 79 ILE A CA 1
ATOM 622 C C . ILE A 1 79 ? -11.390 -3.095 7.379 1.00 86.06 79 ILE A C 1
ATOM 624 O O . ILE A 1 79 ? -11.715 -2.027 7.905 1.00 86.06 79 ILE A O 1
ATOM 628 N N . GLU A 1 80 ? -11.166 -4.212 8.064 1.00 83.69 80 GLU A N 1
ATOM 629 C CA . GLU A 1 80 ? -11.340 -4.326 9.507 1.00 83.69 80 GLU A CA 1
ATOM 630 C C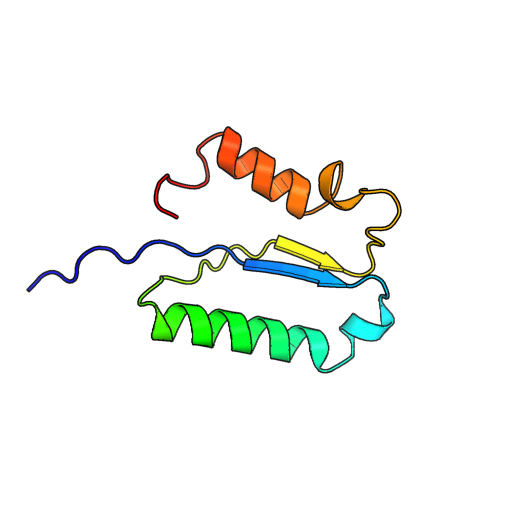 . GLU A 1 80 ? -10.358 -3.437 10.277 1.00 83.69 80 GLU A C 1
ATOM 632 O O . GLU A 1 80 ? -9.189 -3.289 9.917 1.00 83.69 80 GLU A O 1
ATOM 637 N N . LYS A 1 81 ? -10.824 -2.868 11.392 1.00 83.38 81 LYS A N 1
ATOM 638 C CA . LYS A 1 81 ? -9.966 -2.098 12.299 1.00 83.38 81 LYS A CA 1
ATOM 639 C C . LYS A 1 81 ? -8.892 -3.000 12.906 1.00 83.38 81 LYS A C 1
ATOM 641 O O . LYS A 1 81 ? -9.179 -4.123 13.302 1.00 83.38 81 LYS A O 1
ATOM 646 N N . GLY A 1 82 ? -7.679 -2.470 13.041 1.00 81.50 82 GLY A N 1
ATOM 647 C CA . GLY A 1 82 ? -6.527 -3.252 13.498 1.00 81.50 82 GLY A CA 1
ATOM 648 C C . GLY A 1 82 ? -5.834 -4.030 12.379 1.00 81.50 82 GLY A C 1
ATOM 649 O O . GLY A 1 82 ? -4.970 -4.846 12.679 1.00 81.50 82 GLY A O 1
ATOM 650 N N . SER A 1 83 ? -6.210 -3.761 11.125 1.00 75.88 83 SER A N 1
ATOM 651 C CA . SER A 1 83 ? -5.480 -4.117 9.904 1.00 75.88 83 SER A CA 1
ATOM 652 C C . SER A 1 83 ? -4.491 -3.025 9.498 1.00 75.88 83 SER A C 1
ATOM 654 O O . SER A 1 83 ? -4.844 -1.836 9.685 1.00 75.88 83 SER A O 1
#

Nearest PDB structures (foldseek):
  8vaj-assembly1_A  TM=5.296E-01  e=1.489E+00  Homo sapiens
  9cmp-assembly1_A  TM=4.756E-01  e=4.088E+00  Homo sapiens
  7oe3-assembly1_L  TM=2.888E-01  e=1.392E+00  Mammarenavirus lassaense
  5vm9-assembly2_C  TM=5.582E-01  e=9.167E+00  Homo sapiens

Sequence (83 aa):
MIEPARPTAYSYVRFSNKKQQHGDSLRRQVEMAERYAKVNKLHLSAQNFRDLGVSAFKQRNLKQGALAAFIGAVRAGTIEKGS